Protein AF-A0AAN8HKF0-F1 (afdb_monomer_lite)

Organism: NCBI:txid159716

pLDDT: mean 76.01, std 15.27, range [34.94, 93.19]

Structure (mmCIF, N/CA/C/O backbone):
data_AF-A0AAN8HKF0-F1
#
_entry.id   AF-A0AAN8HKF0-F1
#
loop_
_atom_site.group_PDB
_atom_site.id
_atom_site.type_symbol
_atom_site.label_atom_id
_atom_site.label_alt_id
_atom_site.label_comp_id
_atom_site.label_asym_id
_atom_site.label_entity_id
_atom_site.label_seq_id
_atom_site.pdbx_PDB_ins_code
_atom_site.Cartn_x
_atom_site.Cartn_y
_atom_site.Cartn_z
_atom_site.occupancy
_atom_site.B_iso_or_equiv
_atom_site.auth_seq_id
_atom_site.auth_comp_id
_atom_site.auth_asym_id
_atom_site.auth_atom_id
_atom_site.pdbx_PDB_model_num
ATOM 1 N N . MET A 1 1 ? -38.353 -3.516 49.083 1.00 34.94 1 MET A N 1
ATOM 2 C CA . MET A 1 1 ? -36.973 -3.077 48.781 1.00 34.94 1 MET A CA 1
ATOM 3 C C . MET A 1 1 ? -37.044 -1.985 47.712 1.00 34.94 1 MET A C 1
ATOM 5 O O . MET A 1 1 ? -37.371 -2.296 46.579 1.00 34.94 1 MET A O 1
ATOM 9 N N . LYS A 1 2 ? -36.888 -0.699 48.069 1.00 36.81 2 LYS A N 1
ATOM 10 C CA . LYS A 1 2 ? -36.874 0.420 47.102 1.00 36.81 2 LYS A CA 1
ATOM 11 C C . LYS A 1 2 ? -35.421 0.838 46.891 1.00 36.81 2 LYS A C 1
ATOM 13 O O . LYS A 1 2 ? -34.826 1.418 47.794 1.00 36.81 2 LYS A O 1
ATOM 18 N N . ILE A 1 3 ? -34.854 0.535 45.728 1.00 42.47 3 ILE A N 1
ATOM 19 C CA . ILE A 1 3 ? -33.538 1.049 45.339 1.00 42.47 3 ILE A CA 1
ATOM 20 C C . ILE A 1 3 ? -33.736 2.536 45.027 1.00 42.47 3 ILE A C 1
ATOM 22 O O . ILE A 1 3 ? -34.292 2.893 43.990 1.00 42.47 3 ILE A O 1
ATOM 26 N N . ARG A 1 4 ? -33.348 3.421 45.954 1.00 45.00 4 ARG A N 1
ATOM 27 C CA . ARG A 1 4 ? -33.197 4.846 45.640 1.00 45.00 4 ARG A CA 1
ATOM 28 C C . ARG A 1 4 ? -31.964 4.961 44.752 1.00 45.00 4 ARG A C 1
ATOM 30 O O . ARG A 1 4 ? -30.845 4.916 45.250 1.00 45.00 4 ARG A O 1
ATOM 37 N N . SER A 1 5 ? -32.184 5.092 43.448 1.00 48.81 5 SER A N 1
ATOM 38 C CA . SER A 1 5 ? -31.162 5.502 42.486 1.00 48.81 5 SER A CA 1
ATOM 39 C C . SER A 1 5 ? -30.757 6.949 42.789 1.00 48.81 5 SER A C 1
ATOM 41 O O . SER A 1 5 ? -31.242 7.894 42.174 1.00 48.81 5 SER A O 1
ATOM 43 N N . GLY A 1 6 ? -29.943 7.138 43.826 1.00 50.59 6 GLY A N 1
ATOM 44 C CA . GLY A 1 6 ? -29.291 8.407 44.104 1.00 50.59 6 GLY A CA 1
ATOM 45 C C . GLY A 1 6 ? -28.104 8.542 43.165 1.00 50.59 6 GLY A C 1
ATOM 46 O O . GLY A 1 6 ? -27.311 7.613 43.057 1.00 50.59 6 GLY A O 1
ATOM 47 N N . ILE A 1 7 ? -27.980 9.680 42.487 1.00 53.34 7 ILE A N 1
ATOM 48 C CA . ILE A 1 7 ? -26.773 10.026 41.733 1.00 53.34 7 ILE A CA 1
ATOM 49 C C . ILE A 1 7 ? -25.606 10.022 42.731 1.00 53.34 7 ILE A C 1
ATOM 51 O O . ILE A 1 7 ? -25.455 10.940 43.538 1.00 53.34 7 ILE A O 1
ATOM 55 N N . ILE A 1 8 ? -24.823 8.944 42.736 1.00 52.62 8 ILE A N 1
ATOM 56 C CA . ILE A 1 8 ? -23.589 8.840 43.510 1.00 52.62 8 ILE A CA 1
ATOM 57 C C . ILE A 1 8 ? -22.517 9.516 42.664 1.00 52.62 8 ILE A C 1
ATOM 59 O O . ILE A 1 8 ? -22.155 9.031 41.597 1.00 52.62 8 ILE A O 1
ATOM 63 N N . GLY A 1 9 ? -22.046 10.674 43.114 1.00 65.06 9 GLY A N 1
ATOM 64 C CA . GLY A 1 9 ? -21.042 11.441 42.391 1.00 65.06 9 GLY A CA 1
ATOM 65 C C . GLY A 1 9 ? -20.827 12.819 42.996 1.00 65.06 9 GLY A C 1
ATOM 66 O O . GLY A 1 9 ? -21.131 13.049 44.170 1.00 65.06 9 GLY A O 1
ATOM 67 N N . ILE A 1 10 ? -20.322 13.738 42.168 1.00 63.47 10 ILE A N 1
ATOM 68 C CA . ILE A 1 10 ? -19.965 15.119 42.528 1.00 63.47 10 ILE A CA 1
ATOM 69 C C . ILE A 1 10 ? -21.066 15.770 43.379 1.00 63.47 10 ILE A C 1
ATOM 71 O O . ILE A 1 10 ? -20.749 16.384 44.384 1.00 63.47 10 ILE A O 1
ATOM 75 N N . SER A 1 11 ? -22.352 15.552 43.077 1.00 67.69 11 SER A N 1
ATOM 76 C CA . SER A 1 11 ? -23.492 16.137 43.799 1.00 67.69 11 SER A CA 1
ATOM 77 C C . SER A 1 11 ? -23.602 15.766 45.283 1.00 67.69 11 SER A C 1
ATOM 79 O O . SER A 1 11 ? -24.097 16.592 46.044 1.00 67.69 11 SER A O 1
ATOM 81 N N . ASN A 1 12 ? -23.142 14.587 45.716 1.00 75.25 12 ASN A N 1
ATOM 82 C CA . ASN A 1 12 ? -23.299 14.108 47.101 1.00 75.25 12 ASN A CA 1
ATOM 83 C C . ASN A 1 12 ? -22.036 14.280 47.961 1.00 75.25 12 ASN A C 1
ATOM 85 O O . ASN A 1 12 ? -22.072 14.013 49.159 1.00 75.25 12 ASN A O 1
ATOM 89 N N . ASN A 1 13 ? -20.930 14.755 47.382 1.00 79.25 13 ASN A N 1
ATOM 90 C CA . ASN A 1 13 ? -19.683 15.009 48.098 1.00 79.25 13 ASN A CA 1
ATOM 91 C C . ASN A 1 13 ? -19.338 16.502 48.014 1.00 79.25 13 ASN A C 1
ATOM 93 O O . ASN A 1 13 ? -18.948 17.005 46.963 1.00 79.25 13 ASN A O 1
ATOM 97 N N . ALA A 1 14 ? -19.471 17.215 49.137 1.00 79.44 14 ALA A N 1
ATOM 98 C CA . ALA A 1 14 ? -19.245 18.660 49.198 1.00 79.44 14 ALA A CA 1
ATOM 99 C C . ALA A 1 14 ? -17.835 19.068 48.735 1.00 79.44 14 ALA A C 1
ATOM 101 O O . ALA A 1 14 ? -17.688 20.066 48.032 1.00 79.44 14 ALA A O 1
ATOM 102 N N . ASN A 1 15 ? -16.821 18.261 49.055 1.00 81.19 15 ASN A N 1
ATOM 103 C CA . ASN A 1 15 ? -15.446 18.506 48.632 1.00 81.19 15 ASN A CA 1
ATOM 104 C C . ASN A 1 15 ? -15.272 18.277 47.120 1.00 81.19 15 ASN A C 1
ATOM 106 O O . ASN A 1 15 ? -14.626 19.076 46.446 1.00 81.19 15 ASN A O 1
ATOM 110 N N . ALA A 1 16 ? -15.914 17.244 46.564 1.00 77.50 16 ALA A N 1
ATOM 111 C CA . ALA A 1 16 ? -15.927 17.003 45.122 1.00 77.50 16 ALA A CA 1
ATOM 112 C C . ALA A 1 16 ? -16.652 18.122 44.355 1.00 77.50 16 ALA A C 1
ATOM 114 O O . ALA A 1 16 ? -16.152 18.550 43.317 1.00 77.50 16 ALA A O 1
ATOM 115 N N . ARG A 1 17 ? -17.773 18.655 44.877 1.00 83.69 17 ARG A N 1
ATOM 116 C CA . ARG A 1 17 ? -18.442 19.838 44.292 1.00 83.69 17 ARG A CA 1
ATOM 117 C C . ARG A 1 17 ? -17.521 21.044 44.271 1.00 83.69 17 ARG A C 1
ATOM 119 O O . ARG A 1 17 ? -17.428 21.708 43.248 1.00 83.69 17 ARG A O 1
ATOM 126 N N . GLN A 1 18 ? -16.843 21.321 45.382 1.00 82.06 18 GLN A N 1
ATOM 127 C CA . GLN A 1 18 ? -15.947 22.467 45.472 1.00 82.06 18 GLN A CA 1
ATOM 128 C C . GLN A 1 18 ? -14.795 22.354 44.467 1.00 82.06 18 GLN A C 1
ATOM 130 O O . GLN A 1 18 ? -14.562 23.293 43.712 1.00 82.06 18 GLN A O 1
ATOM 135 N N . ARG A 1 19 ? -14.133 21.191 44.384 1.00 83.56 19 ARG A N 1
ATOM 136 C CA . ARG A 1 19 ? -13.081 20.949 43.380 1.00 83.56 19 ARG A CA 1
ATOM 137 C C . ARG A 1 19 ? -13.612 21.072 41.956 1.00 83.56 19 ARG A C 1
ATOM 139 O O . ARG A 1 19 ? -12.941 21.659 41.118 1.00 83.56 19 ARG A O 1
ATOM 146 N N . PHE A 1 20 ? -14.814 20.560 41.695 1.00 82.06 20 PHE A N 1
ATOM 147 C CA . PHE A 1 20 ? -15.457 20.707 40.395 1.00 82.06 20 PHE A CA 1
ATOM 148 C C . PHE A 1 20 ? -15.639 22.188 40.049 1.00 82.06 20 PHE A C 1
ATOM 150 O O . PHE A 1 20 ? -15.082 22.624 39.052 1.00 82.06 20 PHE A O 1
ATOM 157 N N . PHE A 1 21 ? -16.279 22.984 40.914 1.00 84.75 21 PHE A N 1
ATOM 158 C CA . PHE A 1 21 ? -16.472 24.423 40.684 1.00 84.75 21 PHE A CA 1
ATOM 159 C C . PHE A 1 21 ? -15.166 25.208 40.515 1.00 84.75 21 PHE A C 1
ATOM 161 O O . PHE A 1 21 ? -15.147 26.175 39.760 1.00 84.75 21 PHE A O 1
ATOM 168 N N . MET A 1 22 ? -14.079 24.796 41.173 1.00 86.62 22 MET A N 1
ATOM 169 C CA . MET A 1 22 ? -12.762 25.418 40.988 1.00 86.62 22 MET A CA 1
ATOM 170 C C . MET A 1 22 ? -12.155 25.127 39.610 1.00 86.62 22 MET A C 1
ATOM 172 O O . MET A 1 22 ? -11.437 25.966 39.076 1.00 86.62 22 MET A O 1
ATOM 176 N N . VAL A 1 23 ? -12.439 23.960 39.025 1.00 87.19 23 VAL A N 1
ATOM 177 C CA . VAL A 1 23 ? -11.881 23.534 37.730 1.00 87.19 23 VAL A CA 1
ATOM 178 C C . VAL A 1 23 ? -12.808 23.887 36.560 1.00 87.19 23 VAL A C 1
ATOM 180 O O . VAL A 1 23 ? -12.338 24.038 35.435 1.00 87.19 23 VAL A O 1
ATOM 183 N N . THR A 1 24 ? -14.112 24.075 36.795 1.00 88.19 24 THR A N 1
ATOM 184 C CA . THR A 1 24 ? -15.108 24.360 35.746 1.00 88.19 24 THR A CA 1
ATOM 185 C C . THR A 1 24 ? -14.746 25.541 34.830 1.00 88.19 24 THR A C 1
ATOM 187 O O . THR A 1 24 ? -14.918 25.391 33.619 1.00 88.19 24 THR A O 1
ATOM 190 N N . PRO A 1 25 ? -14.234 26.692 35.319 1.00 88.06 25 PRO A N 1
ATOM 191 C CA . PRO A 1 25 ? -13.847 27.802 34.446 1.00 88.06 25 PRO A CA 1
ATOM 192 C C . PRO A 1 25 ? -12.713 27.434 33.483 1.00 88.06 25 PRO A C 1
ATOM 194 O O . PRO A 1 25 ? -12.802 27.732 32.293 1.00 88.06 25 PRO A O 1
ATOM 197 N N . GLU A 1 26 ? -11.693 26.719 33.966 1.00 87.81 26 GLU A N 1
ATOM 198 C CA . GLU A 1 26 ? -10.585 26.239 33.132 1.00 87.81 26 GLU A CA 1
ATOM 199 C C . GLU A 1 26 ? -11.043 25.159 32.155 1.00 87.81 26 GLU A C 1
ATOM 201 O O . GLU A 1 26 ? -10.666 25.182 30.989 1.00 87.81 26 GLU A O 1
ATOM 206 N N . LEU A 1 27 ? -11.923 24.253 32.586 1.00 86.69 27 LEU A N 1
ATOM 207 C CA . LEU A 1 27 ? -12.498 23.236 31.707 1.00 86.69 27 LEU A CA 1
ATOM 208 C C . LEU A 1 27 ? -13.340 23.871 30.587 1.00 86.69 27 LEU A C 1
ATOM 210 O O . LEU A 1 27 ? -13.288 23.422 29.442 1.00 86.69 27 LEU A O 1
ATOM 214 N N . SER A 1 28 ? -14.078 24.939 30.900 1.00 87.44 28 SER A N 1
ATOM 215 C CA . SER A 1 28 ? -14.829 25.741 29.928 1.00 87.44 28 SER A CA 1
ATOM 216 C C . SER A 1 28 ? -13.894 26.479 28.966 1.00 87.44 28 SER A C 1
ATOM 218 O O . SER A 1 28 ? -14.110 26.439 27.754 1.00 87.44 28 SER A O 1
ATOM 220 N N . ARG A 1 29 ? -12.807 27.078 29.474 1.00 90.31 29 ARG A N 1
ATOM 221 C CA . ARG A 1 29 ? -11.771 27.721 28.652 1.00 90.31 29 ARG A CA 1
ATOM 222 C C . ARG A 1 29 ? -11.108 26.724 27.706 1.00 90.31 29 ARG A C 1
ATOM 224 O O . ARG A 1 29 ? -11.070 26.984 26.510 1.00 90.31 29 ARG A O 1
ATOM 231 N N . LEU A 1 30 ? -10.668 25.571 28.207 1.00 87.62 30 LEU A N 1
ATOM 232 C CA . LEU A 1 30 ? -10.078 24.497 27.403 1.00 87.62 30 LEU A CA 1
ATOM 233 C C . LEU A 1 30 ? -11.066 23.956 26.369 1.00 87.62 30 LEU A C 1
ATOM 235 O O . LEU A 1 30 ? -10.690 23.747 25.222 1.00 87.62 30 LEU A O 1
ATOM 239 N N . SER A 1 31 ? -12.337 23.784 26.739 1.00 81.50 31 SER A N 1
ATOM 240 C CA . SER A 1 31 ? -13.381 23.369 25.796 1.00 81.50 31 SER A CA 1
ATOM 241 C C . SER A 1 31 ? -13.611 24.421 24.714 1.00 81.50 31 SER A C 1
ATOM 243 O O . SER A 1 31 ? -13.805 24.066 23.556 1.00 81.50 31 SER A O 1
ATOM 245 N N . LYS A 1 32 ? -13.549 25.713 25.058 1.00 82.38 32 LYS A N 1
ATOM 246 C CA . LYS A 1 32 ? -13.653 26.823 24.104 1.00 82.38 32 LYS A CA 1
ATOM 247 C C . LYS A 1 32 ? -12.416 26.938 23.217 1.00 82.38 32 LYS A C 1
ATOM 249 O O . LYS A 1 32 ? -12.567 27.212 22.040 1.00 82.38 32 LYS A O 1
ATOM 254 N N . GLU A 1 33 ? -11.216 26.714 23.739 1.00 80.94 33 GLU A N 1
ATOM 255 C CA . GLU A 1 33 ? -9.977 26.699 22.951 1.00 80.94 33 GLU A CA 1
ATOM 256 C C . GLU A 1 33 ? -9.916 25.492 22.018 1.00 80.94 33 GLU A C 1
ATOM 258 O O . GLU A 1 33 ? -9.550 25.634 20.855 1.00 80.94 33 GLU A O 1
ATOM 263 N N . PHE A 1 34 ? -10.324 24.318 22.500 1.00 79.12 34 PHE A N 1
ATOM 264 C CA . PHE A 1 34 ? -10.485 23.126 21.678 1.00 79.12 34 PHE A CA 1
ATOM 265 C C . PHE A 1 34 ? -11.529 23.376 20.592 1.00 79.12 34 PHE A C 1
ATOM 267 O O . PHE A 1 34 ? -11.252 23.161 19.419 1.00 79.12 34 PHE A O 1
ATOM 274 N N . LYS A 1 35 ? -12.695 23.920 20.955 1.00 73.88 35 LYS A N 1
ATOM 275 C CA . LYS A 1 35 ? -13.706 24.333 19.986 1.00 73.88 35 LYS A CA 1
ATOM 276 C C . LYS A 1 35 ? -13.112 25.345 19.004 1.00 73.88 35 LYS A C 1
ATOM 278 O O . LYS A 1 35 ? -13.072 25.057 17.839 1.00 73.88 35 LYS A O 1
ATOM 283 N N . ASN A 1 36 ? -12.489 26.439 19.406 1.00 71.06 36 ASN A N 1
ATOM 284 C CA . ASN A 1 36 ? -11.913 27.397 18.452 1.00 71.06 36 ASN A CA 1
ATOM 285 C C . ASN A 1 36 ? -10.822 26.808 17.534 1.00 71.06 36 ASN A C 1
ATOM 287 O O . ASN A 1 36 ? -10.660 27.279 16.416 1.00 71.06 36 ASN A O 1
ATOM 291 N N . LYS A 1 37 ? -10.065 25.801 17.988 1.00 69.06 37 LYS A N 1
ATOM 292 C CA . LYS A 1 37 ? -9.063 25.110 17.156 1.00 69.06 37 LYS A CA 1
ATOM 293 C C . LYS A 1 37 ? -9.660 24.062 16.214 1.00 69.06 37 LYS A C 1
ATOM 295 O O . LYS A 1 37 ? -9.030 23.736 15.216 1.00 69.06 37 LYS A O 1
ATOM 300 N N . PHE A 1 38 ? -10.818 23.494 16.547 1.00 64.62 38 PHE A N 1
ATOM 301 C CA . PHE A 1 38 ? -11.396 22.344 15.839 1.00 64.62 38 PHE A CA 1
ATOM 302 C C . PHE A 1 38 ? -12.822 22.575 15.313 1.00 64.62 38 PHE A C 1
ATOM 304 O O . PHE A 1 38 ? -13.343 21.735 14.580 1.00 64.62 38 PHE A O 1
ATOM 311 N N . ASP A 1 39 ? -13.456 23.682 15.684 1.00 54.06 39 ASP A N 1
ATOM 312 C CA . ASP A 1 39 ? -14.762 24.142 15.236 1.00 54.06 39 ASP A CA 1
ATOM 313 C C . ASP A 1 39 ? -14.538 24.905 13.948 1.00 54.06 39 ASP A C 1
ATOM 315 O O . ASP A 1 39 ? -13.875 25.938 13.868 1.00 54.06 39 ASP A O 1
ATOM 319 N N . MET A 1 40 ? -15.035 24.251 12.920 1.00 59.50 40 MET A N 1
ATOM 320 C CA . MET A 1 40 ? -14.863 24.552 11.526 1.00 59.50 40 MET A CA 1
ATOM 321 C C . MET A 1 40 ? -15.778 25.723 11.169 1.00 59.50 40 MET A C 1
ATOM 323 O O . MET A 1 40 ? -16.797 25.524 10.513 1.00 59.50 40 MET A O 1
ATOM 327 N N . GLU A 1 41 ? -15.441 26.941 11.588 1.00 49.78 41 GLU A N 1
ATOM 328 C CA . GLU A 1 41 ? -15.887 28.093 10.807 1.00 49.78 41 GLU A CA 1
ATOM 329 C C . GLU A 1 41 ? -15.143 28.008 9.479 1.00 49.78 41 GLU A C 1
ATOM 331 O O . GLU A 1 41 ? -13.913 27.965 9.416 1.00 49.78 41 GLU A O 1
ATOM 336 N N . ALA A 1 42 ? -15.924 27.871 8.414 1.00 53.38 42 ALA A N 1
ATOM 337 C CA . ALA A 1 42 ? -15.484 27.750 7.038 1.00 53.38 42 ALA A CA 1
ATOM 338 C C . ALA A 1 42 ? -14.910 29.081 6.523 1.00 53.38 42 ALA A C 1
ATOM 340 O O . ALA A 1 42 ? -15.271 29.532 5.437 1.00 53.38 42 ALA A O 1
ATOM 341 N N . ASP A 1 43 ? -14.022 29.709 7.291 1.00 47.72 43 ASP A N 1
ATOM 342 C CA . ASP A 1 43 ? -13.365 30.946 6.914 1.00 47.72 43 ASP A CA 1
ATOM 343 C C . ASP A 1 43 ? -11.890 30.689 6.618 1.00 47.72 43 ASP A C 1
ATOM 345 O O . ASP A 1 43 ? -11.006 30.737 7.469 1.00 47.72 43 ASP A O 1
ATOM 349 N N . ARG A 1 44 ? -11.690 30.308 5.355 1.00 58.25 44 ARG A N 1
ATOM 350 C CA . ARG A 1 44 ? -10.541 30.622 4.500 1.00 58.25 44 ARG A CA 1
ATOM 351 C C . ARG A 1 44 ? -9.304 31.132 5.242 1.00 58.25 44 ARG A C 1
ATOM 353 O O . ARG A 1 44 ? -8.958 32.309 5.169 1.00 58.25 44 ARG A O 1
ATOM 360 N N . THR A 1 45 ? -8.537 30.213 5.800 1.00 48.19 45 THR A N 1
ATOM 361 C CA . THR A 1 45 ? -7.103 30.421 5.953 1.00 48.19 45 THR A CA 1
ATOM 362 C C . THR A 1 45 ? -6.373 29.379 5.132 1.00 48.19 45 THR A C 1
ATOM 364 O O . THR A 1 45 ? -6.795 28.235 4.982 1.00 48.19 45 THR A O 1
ATOM 367 N N . THR A 1 46 ? -5.317 29.861 4.497 1.00 55.88 46 THR A N 1
ATOM 368 C CA . THR A 1 46 ? -4.351 29.191 3.632 1.00 55.88 46 THR A CA 1
ATOM 369 C C . THR A 1 46 ? -3.629 28.054 4.354 1.00 55.88 46 THR A C 1
ATOM 371 O O . THR A 1 46 ? -2.418 28.099 4.549 1.00 55.88 46 THR A O 1
ATOM 374 N N . GLU A 1 47 ? -4.358 27.034 4.779 1.00 57.09 47 GLU A N 1
ATOM 375 C CA . GLU A 1 47 ? -3.782 25.764 5.185 1.00 57.09 47 GLU A CA 1
ATOM 376 C C . GLU A 1 47 ? -3.823 24.838 3.978 1.00 57.09 47 GLU A C 1
ATOM 378 O O . GLU A 1 47 ? -4.850 24.700 3.307 1.00 57.09 47 GLU A O 1
ATOM 383 N N . HIS A 1 48 ? -2.662 24.268 3.652 1.00 56.41 48 HIS A N 1
ATOM 384 C CA . HIS A 1 48 ? -2.494 23.322 2.559 1.00 56.41 48 HIS A CA 1
ATOM 385 C C . HIS A 1 48 ? -3.662 22.333 2.565 1.00 56.41 48 HIS A C 1
ATOM 387 O O . HIS A 1 48 ? -3.888 21.657 3.565 1.00 56.41 48 HIS A O 1
ATOM 393 N N . HIS A 1 49 ? -4.414 22.262 1.461 1.00 58.94 49 HIS A N 1
ATOM 394 C CA . HIS A 1 49 ? -5.623 21.439 1.338 1.00 58.94 49 HIS A CA 1
ATOM 395 C C . HIS A 1 49 ? -5.393 19.991 1.826 1.00 58.94 49 HIS A C 1
ATOM 397 O O . HIS A 1 49 ? -6.298 19.360 2.377 1.00 58.94 49 HIS A O 1
ATOM 403 N N . GLU A 1 50 ? -4.172 19.483 1.674 1.00 56.69 50 GLU A N 1
ATOM 404 C CA . GLU A 1 50 ? -3.753 18.143 2.087 1.00 56.69 50 GLU A CA 1
ATOM 405 C C . GLU A 1 50 ? -3.610 17.957 3.607 1.00 56.69 50 GLU A C 1
ATOM 407 O O . GLU A 1 50 ? -3.760 16.841 4.099 1.00 56.69 50 GLU A O 1
ATOM 412 N N . LEU A 1 51 ? -3.380 19.034 4.363 1.00 59.50 51 LEU A N 1
ATOM 413 C CA . LEU A 1 51 ? -3.255 19.027 5.826 1.00 59.50 51 LEU A CA 1
ATOM 414 C C . LEU A 1 51 ? -4.561 19.392 6.541 1.00 59.50 51 LEU A C 1
ATOM 416 O O . LEU A 1 51 ? -4.624 19.353 7.770 1.00 59.50 51 LEU A O 1
ATOM 420 N N . ALA A 1 52 ? -5.621 19.704 5.792 1.00 66.88 52 ALA A N 1
ATOM 421 C CA . ALA A 1 52 ? -6.921 19.988 6.376 1.00 66.88 52 ALA A CA 1
ATOM 422 C C . ALA A 1 52 ? -7.425 18.774 7.192 1.00 66.88 52 ALA A C 1
ATOM 424 O O . ALA A 1 52 ? -7.358 17.633 6.717 1.00 66.88 52 ALA A O 1
ATOM 425 N N . PRO A 1 53 ? -8.035 18.979 8.375 1.00 67.50 53 PRO A N 1
ATOM 426 C CA . PRO A 1 53 ? -8.579 17.893 9.199 1.00 67.50 53 PRO A CA 1
ATOM 427 C C . PRO A 1 53 ? -9.568 16.977 8.456 1.00 67.50 53 PRO A C 1
ATOM 429 O O . PRO A 1 53 ? -9.721 15.798 8.781 1.00 67.50 53 PRO A O 1
ATOM 432 N N . SER A 1 54 ? -10.246 17.509 7.437 1.00 70.69 54 SER A N 1
ATOM 433 C CA . SER A 1 54 ? -11.137 16.759 6.550 1.00 70.69 54 SER A CA 1
ATOM 434 C C . SER A 1 54 ? -10.386 15.801 5.615 1.00 70.69 54 SER A C 1
ATOM 436 O O . SER A 1 54 ? -10.855 14.681 5.406 1.00 70.69 54 SER A O 1
ATOM 438 N N . ALA A 1 55 ? -9.221 16.196 5.091 1.00 71.94 55 ALA A N 1
ATOM 439 C CA . ALA A 1 55 ? -8.351 15.342 4.285 1.00 71.94 55 ALA A CA 1
ATOM 440 C C . ALA A 1 55 ? -7.782 14.196 5.133 1.00 71.94 55 ALA A C 1
ATOM 442 O O . ALA A 1 55 ? -7.866 13.036 4.730 1.00 71.94 55 ALA A O 1
ATOM 443 N N . PHE A 1 56 ? -7.347 14.495 6.359 1.00 78.06 56 PHE A N 1
ATOM 444 C CA . PHE A 1 56 ? -6.869 13.491 7.311 1.00 78.06 56 PHE A CA 1
ATOM 445 C C . PHE A 1 56 ? -7.951 12.465 7.689 1.00 78.06 56 PHE A C 1
ATOM 447 O O . PHE A 1 56 ? -7.714 11.258 7.631 1.00 78.06 56 PHE A O 1
ATOM 454 N N . LYS A 1 57 ? -9.178 12.914 8.000 1.00 80.75 57 LYS A N 1
ATOM 455 C CA . LYS A 1 57 ? -10.315 12.010 8.273 1.00 80.75 57 LYS A CA 1
ATOM 456 C C . LYS A 1 57 ? -10.656 11.119 7.078 1.00 80.75 57 LYS A C 1
ATOM 458 O O . LYS A 1 57 ? -10.964 9.943 7.262 1.00 80.75 57 LYS A O 1
ATOM 463 N N . ARG A 1 58 ? -10.605 11.661 5.856 1.00 79.88 58 ARG A N 1
ATOM 464 C CA . ARG A 1 58 ? -10.815 10.875 4.630 1.00 79.88 58 ARG A CA 1
ATOM 465 C C . ARG A 1 58 ? -9.710 9.842 4.438 1.00 79.88 58 ARG A C 1
ATOM 467 O O . ARG A 1 58 ? -10.031 8.691 4.161 1.00 79.88 58 ARG A O 1
ATOM 474 N N . ALA A 1 59 ? -8.447 10.225 4.624 1.00 84.06 59 ALA A N 1
ATOM 475 C CA . ALA A 1 59 ? -7.310 9.313 4.533 1.00 84.06 59 ALA A CA 1
ATOM 476 C C . ALA A 1 59 ? -7.442 8.161 5.540 1.00 84.06 59 ALA A C 1
ATOM 478 O O . ALA A 1 59 ? -7.379 7.000 5.143 1.00 84.06 59 ALA A O 1
ATOM 479 N N . HIS A 1 60 ? -7.747 8.467 6.804 1.00 87.12 60 HIS A N 1
ATOM 480 C CA . HIS A 1 60 ? -8.010 7.455 7.829 1.00 87.12 60 HIS A CA 1
ATOM 481 C C . HIS A 1 60 ? -9.157 6.515 7.453 1.00 87.12 60 HIS A C 1
ATOM 483 O O . HIS A 1 60 ? -8.976 5.302 7.468 1.00 87.12 60 HIS A O 1
ATOM 489 N N . GLY A 1 61 ? -10.306 7.052 7.032 1.00 90.00 61 GLY A N 1
ATOM 490 C CA . GLY A 1 61 ? -11.438 6.222 6.617 1.00 90.00 61 GLY A CA 1
ATOM 491 C C . GLY A 1 61 ? -11.123 5.329 5.410 1.00 90.00 61 GLY A C 1
ATOM 492 O O . GLY A 1 61 ? -11.645 4.220 5.310 1.00 90.00 61 GLY A O 1
ATOM 493 N N . THR A 1 62 ? -10.263 5.780 4.495 1.00 90.69 62 THR A N 1
ATOM 494 C CA . THR A 1 62 ? -9.782 4.961 3.374 1.00 90.69 62 THR A CA 1
ATOM 495 C C . THR A 1 62 ? -8.836 3.862 3.850 1.00 90.69 62 THR A C 1
ATOM 497 O O . THR A 1 62 ? -9.006 2.712 3.447 1.00 90.69 62 THR A O 1
ATOM 500 N N . ILE A 1 63 ? -7.890 4.178 4.739 1.00 92.12 63 ILE A N 1
ATOM 501 C CA . ILE A 1 63 ? -6.979 3.194 5.342 1.00 92.12 63 ILE A CA 1
ATOM 502 C C . ILE A 1 63 ? -7.776 2.115 6.083 1.00 92.12 63 ILE A C 1
ATOM 504 O O . ILE A 1 63 ? -7.518 0.928 5.889 1.00 92.12 63 ILE A O 1
ATOM 508 N N . ASP A 1 64 ? -8.789 2.502 6.859 1.00 93.19 64 ASP A N 1
ATOM 509 C CA . ASP A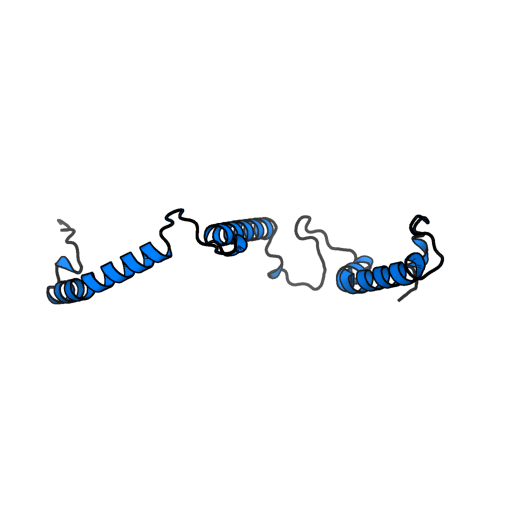 1 64 ? -9.644 1.561 7.586 1.00 93.19 64 ASP A CA 1
ATOM 510 C C . ASP A 1 64 ? -10.407 0.628 6.637 1.00 93.19 64 ASP A C 1
ATOM 512 O O . ASP A 1 64 ? -10.510 -0.572 6.897 1.00 93.19 64 ASP A O 1
ATOM 516 N N . LYS A 1 65 ? -10.891 1.142 5.499 1.00 92.44 65 LYS A N 1
ATOM 517 C CA . LYS A 1 65 ? -11.542 0.322 4.464 1.00 92.44 65 LYS A CA 1
ATOM 518 C C . LYS A 1 65 ? -10.574 -0.655 3.807 1.00 92.44 65 LYS A C 1
ATOM 520 O O . LYS A 1 65 ? -10.932 -1.816 3.632 1.00 92.44 65 LYS A O 1
ATOM 525 N N . ILE A 1 66 ? -9.365 -0.209 3.463 1.00 89.62 66 ILE A N 1
ATOM 526 C CA . ILE A 1 66 ? -8.326 -1.079 2.889 1.00 89.62 66 ILE A CA 1
ATOM 527 C C . ILE A 1 66 ? -7.974 -2.180 3.887 1.00 89.62 66 ILE A C 1
ATOM 529 O O . ILE A 1 66 ? -7.960 -3.356 3.532 1.00 89.62 66 ILE A O 1
ATOM 533 N N . LYS A 1 67 ? -7.767 -1.815 5.155 1.00 90.19 67 LYS A N 1
ATOM 534 C CA . LYS A 1 67 ? -7.497 -2.767 6.231 1.00 90.19 67 LYS A CA 1
ATOM 535 C C . LYS A 1 67 ? -8.626 -3.787 6.368 1.00 90.19 67 LYS A C 1
ATOM 537 O O . LYS A 1 67 ? -8.352 -4.980 6.432 1.00 90.19 67 LYS A O 1
ATOM 542 N N . ALA A 1 68 ? -9.881 -3.338 6.389 1.00 90.31 68 ALA A N 1
ATOM 543 C CA . ALA A 1 68 ? -11.038 -4.225 6.472 1.00 90.31 68 ALA A CA 1
ATOM 544 C C . ALA A 1 68 ? -11.133 -5.169 5.263 1.00 90.31 68 ALA A C 1
ATOM 546 O O . ALA A 1 68 ? -11.399 -6.354 5.444 1.00 90.31 68 ALA A O 1
ATOM 547 N N . ALA A 1 69 ? -10.866 -4.672 4.052 1.00 88.62 69 ALA A N 1
ATOM 548 C CA . ALA A 1 69 ? -10.863 -5.483 2.838 1.00 88.62 69 ALA A CA 1
ATOM 549 C C . ALA A 1 69 ? -9.761 -6.552 2.873 1.00 88.62 69 ALA A C 1
ATOM 551 O O . ALA A 1 69 ? -10.052 -7.723 2.649 1.00 88.62 69 ALA A O 1
ATOM 552 N N . ILE A 1 70 ? -8.526 -6.185 3.231 1.00 86.94 70 ILE A N 1
ATOM 553 C CA . ILE A 1 70 ? -7.420 -7.146 3.376 1.00 86.94 70 ILE A CA 1
ATOM 554 C C . ILE A 1 70 ? -7.791 -8.210 4.411 1.00 86.94 70 ILE A C 1
ATOM 556 O O . ILE A 1 70 ? -7.772 -9.395 4.100 1.00 86.94 70 ILE A O 1
ATOM 560 N N . LEU A 1 71 ? -8.226 -7.791 5.605 1.00 87.62 71 LEU A N 1
ATOM 561 C CA . LEU A 1 71 ? -8.598 -8.714 6.679 1.00 87.62 71 LEU A CA 1
ATOM 562 C C . LEU A 1 71 ? -9.788 -9.612 6.320 1.00 87.62 71 LEU A C 1
ATOM 564 O O . LEU A 1 71 ? -9.872 -10.717 6.849 1.00 87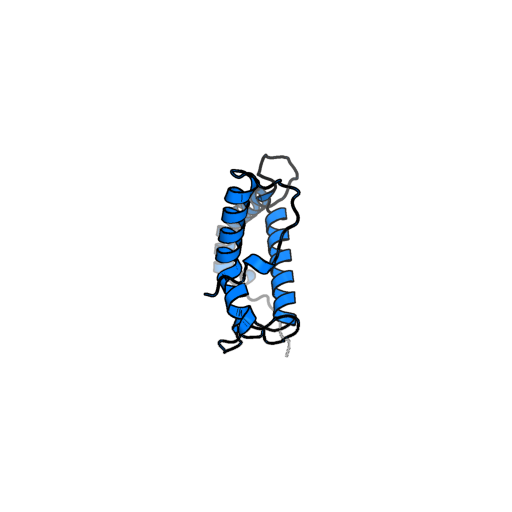.62 71 LEU A O 1
ATOM 568 N N . SER A 1 72 ? -10.682 -9.181 5.423 1.00 87.62 72 SER A N 1
ATOM 569 C CA . SER A 1 72 ? -11.789 -10.020 4.945 1.00 87.62 72 SER A CA 1
ATOM 570 C C . SER A 1 72 ? -11.319 -11.233 4.136 1.00 87.62 72 SER A C 1
ATOM 572 O O . SER A 1 72 ? -11.991 -12.262 4.145 1.00 87.62 72 SER A O 1
ATOM 574 N N . HIS A 1 73 ? -10.150 -11.136 3.495 1.00 83.69 73 HIS A N 1
ATOM 575 C CA . HIS A 1 73 ? -9.514 -12.239 2.771 1.00 83.69 73 HIS A CA 1
ATOM 576 C C . HIS A 1 73 ? -8.547 -13.056 3.645 1.00 83.69 73 HIS A C 1
ATOM 578 O O . HIS A 1 73 ? -8.096 -14.122 3.237 1.00 83.69 73 HIS A O 1
ATOM 584 N N . GLY A 1 74 ? -8.262 -12.587 4.862 1.00 82.94 74 GLY A N 1
ATOM 585 C CA . GLY A 1 74 ? -7.320 -13.192 5.801 1.00 82.94 74 GLY A CA 1
ATOM 586 C C . GLY A 1 74 ? -6.260 -12.193 6.257 1.00 82.94 74 GLY A C 1
ATOM 587 O O . GLY A 1 74 ? -6.028 -11.167 5.624 1.00 82.94 74 GLY A O 1
ATOM 588 N N . ASN A 1 75 ? -5.610 -12.464 7.390 1.00 83.44 75 ASN A N 1
ATOM 589 C CA . ASN A 1 75 ? -4.496 -11.636 7.841 1.00 83.44 75 ASN A CA 1
ATOM 590 C C . ASN A 1 75 ? -3.184 -12.167 7.231 1.00 83.44 75 ASN A C 1
ATOM 592 O O . ASN A 1 75 ? -2.697 -13.209 7.678 1.00 83.44 75 ASN A O 1
ATOM 596 N N . PRO A 1 76 ? -2.579 -11.463 6.253 1.00 78.56 76 PRO A N 1
ATOM 597 C CA . PRO A 1 76 ? -1.381 -11.953 5.575 1.00 78.56 76 PRO A CA 1
ATOM 598 C C . PRO A 1 76 ? -0.178 -12.077 6.522 1.00 78.56 76 PRO A C 1
ATOM 600 O O . PRO A 1 76 ? 0.714 -12.881 6.270 1.00 78.56 76 PRO A O 1
ATOM 603 N N . PHE A 1 77 ? -0.179 -11.346 7.644 1.00 80.81 77 PHE A N 1
ATOM 604 C CA . PHE A 1 77 ? 0.912 -11.336 8.623 1.00 80.81 77 PHE A CA 1
ATOM 605 C C . PHE A 1 77 ? 0.823 -12.447 9.679 1.00 80.81 77 PHE A C 1
ATOM 607 O O . PHE A 1 77 ? 1.751 -12.601 10.465 1.00 80.81 77 PHE A O 1
ATOM 614 N N . THR A 1 78 ? -0.282 -13.198 9.744 1.00 81.12 78 THR A N 1
ATOM 615 C CA . THR A 1 78 ? -0.404 -14.356 10.656 1.00 81.12 78 THR A CA 1
ATOM 616 C C . THR A 1 78 ? -0.059 -15.679 9.988 1.00 81.12 78 THR A C 1
ATOM 618 O O . THR A 1 78 ? 0.031 -16.699 10.661 1.00 81.12 78 THR A O 1
ATOM 621 N N . THR A 1 79 ? 0.079 -15.683 8.665 1.00 71.38 79 THR A N 1
ATOM 622 C CA . THR A 1 79 ? 0.461 -16.871 7.903 1.00 71.38 79 THR A CA 1
ATOM 623 C C . THR A 1 79 ? 1.938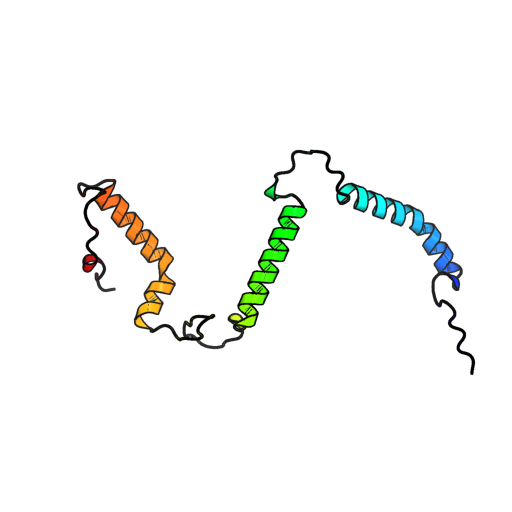 -17.156 8.117 1.00 71.38 79 THR A C 1
ATOM 625 O O . THR A 1 79 ? 2.785 -16.363 7.718 1.00 71.38 79 THR A O 1
ATOM 628 N N . GLU A 1 80 ? 2.242 -18.295 8.728 1.00 73.94 80 GLU A N 1
ATOM 629 C CA . GLU A 1 80 ? 3.607 -18.800 8.828 1.00 73.94 80 GLU A CA 1
ATOM 630 C C . GLU A 1 80 ? 3.972 -19.550 7.537 1.00 73.94 80 GLU A C 1
ATOM 632 O O . GLU A 1 80 ? 3.240 -20.439 7.095 1.00 73.94 80 GLU A O 1
ATOM 637 N N . GLY A 1 81 ? 5.095 -19.183 6.915 1.00 74.12 81 GLY A N 1
ATOM 638 C CA . GLY A 1 81 ? 5.641 -19.873 5.746 1.00 74.12 81 GLY A CA 1
ATOM 639 C C . GLY A 1 81 ? 6.434 -18.961 4.808 1.00 74.12 81 GLY A C 1
ATOM 640 O O . GLY A 1 81 ? 6.124 -17.784 4.667 1.00 74.12 81 GLY A O 1
ATOM 641 N N . ASP A 1 82 ? 7.424 -19.535 4.119 1.00 76.62 82 ASP A N 1
ATOM 642 C CA . ASP A 1 82 ? 8.306 -18.820 3.174 1.00 76.62 82 ASP A CA 1
ATOM 643 C C . ASP A 1 82 ? 7.735 -18.718 1.747 1.00 76.62 82 ASP A C 1
ATOM 645 O O . ASP A 1 82 ? 8.386 -18.208 0.836 1.00 76.62 82 ASP A O 1
ATOM 649 N N . LYS A 1 83 ? 6.520 -19.229 1.513 1.00 81.12 83 LYS A N 1
ATOM 650 C CA . LYS A 1 83 ? 5.925 -19.273 0.173 1.00 81.12 83 LYS A CA 1
ATOM 651 C C . LYS A 1 83 ? 5.099 -18.031 -0.115 1.00 81.12 83 LYS A C 1
ATOM 653 O O . LYS A 1 83 ? 4.146 -17.726 0.601 1.00 81.12 83 LYS A O 1
ATOM 658 N N . LEU A 1 84 ? 5.413 -17.373 -1.227 1.00 84.94 84 LEU A N 1
ATOM 659 C CA . LEU A 1 84 ? 4.643 -16.247 -1.733 1.00 84.94 84 LEU A CA 1
ATOM 660 C C . LEU A 1 84 ? 3.283 -16.734 -2.254 1.00 84.94 84 LEU A C 1
ATOM 662 O O . LEU A 1 84 ? 3.201 -17.700 -3.014 1.00 84.94 84 LEU A O 1
ATOM 666 N N . TYR A 1 85 ? 2.206 -16.067 -1.854 1.00 85.31 85 TYR A N 1
ATOM 667 C CA . TYR A 1 85 ? 0.855 -16.391 -2.299 1.00 85.31 85 TYR A CA 1
ATOM 668 C C . TYR A 1 85 ? 0.033 -15.120 -2.511 1.00 85.31 85 TYR A C 1
ATOM 670 O O . TYR A 1 85 ? 0.309 -14.060 -1.947 1.00 85.31 85 TYR A O 1
ATOM 678 N N . ASN A 1 86 ? -0.986 -15.218 -3.355 1.00 84.56 86 ASN A N 1
ATOM 679 C CA . ASN A 1 86 ? -1.896 -14.116 -3.617 1.00 84.56 86 ASN A CA 1
ATOM 680 C C . ASN A 1 86 ? -2.965 -14.049 -2.515 1.00 84.56 86 ASN A C 1
ATOM 682 O O . ASN A 1 86 ? -3.731 -14.988 -2.344 1.00 84.56 86 ASN A O 1
ATOM 686 N N . VAL A 1 87 ? -3.060 -12.925 -1.802 1.00 81.06 87 VAL A N 1
ATOM 687 C CA . VAL A 1 87 ? -3.970 -12.769 -0.647 1.00 81.06 87 VAL A CA 1
ATOM 688 C C . VAL A 1 87 ? -5.456 -12.868 -1.026 1.00 81.06 87 VAL A C 1
ATOM 690 O O . VAL A 1 87 ? -6.265 -13.275 -0.205 1.00 81.06 87 VAL A O 1
ATOM 693 N N . ILE A 1 88 ? -5.833 -12.542 -2.266 1.00 79.94 88 ILE A N 1
ATOM 694 C CA . ILE A 1 88 ? -7.236 -12.553 -2.717 1.00 79.94 88 ILE A CA 1
ATOM 695 C C . ILE A 1 88 ? -7.665 -13.956 -3.161 1.00 79.94 88 ILE A C 1
ATOM 697 O O . ILE A 1 88 ? -8.748 -14.420 -2.815 1.00 79.94 88 ILE A O 1
ATOM 701 N N . THR A 1 89 ? -6.828 -14.622 -3.957 1.00 84.19 89 THR A N 1
ATOM 702 C CA . THR A 1 89 ? -7.127 -15.946 -4.538 1.00 84.19 89 THR A CA 1
ATOM 703 C C . THR A 1 89 ? -6.626 -17.103 -3.681 1.00 84.19 89 THR A C 1
ATOM 705 O O . THR A 1 89 ? -6.998 -18.245 -3.928 1.00 84.19 89 THR A O 1
ATOM 708 N N . LEU A 1 90 ? -5.771 -16.812 -2.695 1.00 79.00 90 LEU A N 1
ATOM 709 C CA . LEU A 1 90 ? -5.063 -17.769 -1.841 1.00 79.00 90 LEU A CA 1
ATOM 710 C C . LEU A 1 90 ? -4.204 -18.782 -2.619 1.00 79.00 90 LEU A C 1
ATOM 712 O O . LEU A 1 90 ? -3.787 -19.801 -2.074 1.00 79.00 90 LEU A O 1
ATOM 716 N N . ALA A 1 91 ? -3.915 -18.501 -3.892 1.00 85.31 91 ALA A N 1
ATOM 717 C CA . ALA A 1 91 ? -3.072 -19.337 -4.731 1.00 85.31 91 ALA A CA 1
ATOM 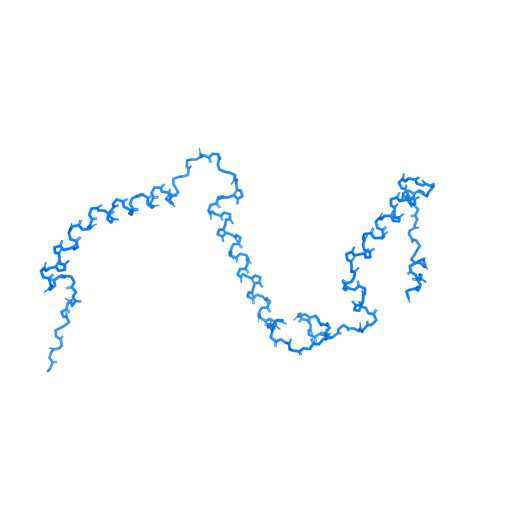718 C C . ALA A 1 91 ? -1.589 -19.060 -4.460 1.00 85.31 91 ALA A C 1
ATOM 720 O O . ALA A 1 91 ? -1.161 -17.902 -4.419 1.00 85.31 91 ALA A O 1
ATOM 721 N N . TYR A 1 92 ? -0.802 -20.127 -4.318 1.00 86.69 92 TYR A N 1
ATOM 722 C CA . TYR A 1 92 ? 0.652 -20.034 -4.234 1.00 86.69 92 TYR A CA 1
ATOM 723 C C . TYR A 1 92 ? 1.245 -19.620 -5.575 1.00 86.69 92 TYR A C 1
ATOM 725 O O . TYR A 1 92 ? 0.834 -20.109 -6.630 1.00 86.69 92 TYR A O 1
ATOM 733 N N . ILE A 1 93 ? 2.226 -18.727 -5.518 1.00 86.12 93 ILE A N 1
ATOM 734 C CA . ILE A 1 93 ? 2.977 -18.309 -6.694 1.00 86.12 93 ILE A CA 1
ATOM 735 C C . ILE A 1 93 ? 4.037 -19.379 -6.988 1.00 86.12 93 ILE A C 1
ATOM 737 O O . ILE A 1 93 ? 4.743 -19.783 -6.063 1.00 86.12 93 ILE A O 1
ATOM 741 N N . PRO A 1 94 ? 4.161 -19.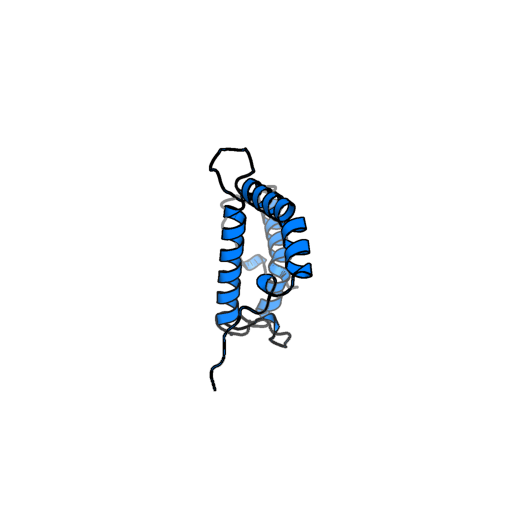854 -8.242 1.00 88.62 94 PRO A N 1
ATOM 742 C CA . PRO A 1 94 ? 5.218 -20.784 -8.618 1.00 88.62 94 PRO A CA 1
ATOM 743 C C . PRO A 1 94 ? 6.609 -20.193 -8.361 1.00 88.62 94 PRO A C 1
ATOM 745 O O . PRO A 1 94 ? 6.854 -19.025 -8.670 1.00 88.62 94 PRO A O 1
ATOM 748 N N . ASP A 1 95 ? 7.526 -21.016 -7.850 1.00 85.62 95 ASP A N 1
ATOM 749 C CA . ASP A 1 95 ? 8.863 -20.587 -7.407 1.00 85.62 95 ASP A CA 1
ATOM 750 C C . ASP A 1 95 ? 9.672 -19.885 -8.517 1.00 85.62 95 ASP A C 1
ATOM 752 O O . ASP A 1 95 ? 10.454 -18.975 -8.245 1.00 85.62 95 ASP A O 1
ATOM 756 N N . GLU A 1 96 ? 9.427 -20.239 -9.782 1.00 85.75 96 GLU A N 1
ATOM 757 C CA . GLU A 1 96 ? 10.064 -19.631 -10.960 1.00 85.75 96 GLU A CA 1
ATOM 758 C C . GLU A 1 96 ? 9.773 -18.127 -11.121 1.00 85.75 96 GLU A C 1
ATOM 760 O O . GLU A 1 96 ? 10.611 -17.385 -11.636 1.00 85.75 96 GLU A O 1
ATOM 765 N N . TYR A 1 97 ? 8.623 -17.654 -10.633 1.00 84.12 97 TYR A N 1
ATOM 766 C CA . TYR A 1 97 ? 8.235 -16.241 -10.701 1.00 84.12 97 TYR A CA 1
ATOM 767 C C . TYR A 1 97 ? 8.556 -15.473 -9.418 1.00 84.12 97 TYR A C 1
ATOM 769 O O . TYR A 1 97 ? 8.563 -14.242 -9.426 1.00 84.12 97 TYR A O 1
ATOM 777 N N . VAL A 1 98 ? 8.854 -16.168 -8.316 1.00 85.94 98 VAL A N 1
ATOM 778 C CA . VAL A 1 98 ? 9.099 -15.536 -7.012 1.00 85.94 98 VAL A CA 1
ATOM 779 C C . VAL A 1 98 ? 10.287 -14.580 -7.086 1.00 85.94 98 VAL A C 1
ATOM 781 O O . VAL A 1 98 ? 10.172 -13.431 -6.666 1.00 85.94 98 VAL A O 1
ATOM 784 N N . LEU A 1 99 ? 11.400 -15.007 -7.691 1.00 84.56 99 LEU A N 1
ATOM 785 C CA . LEU A 1 99 ? 12.588 -14.159 -7.843 1.00 84.56 99 LEU A CA 1
ATOM 786 C C . LEU A 1 99 ? 12.320 -12.909 -8.689 1.00 84.56 99 LEU A C 1
ATOM 788 O O . LEU A 1 99 ? 12.884 -11.857 -8.399 1.00 84.56 99 LEU A O 1
ATOM 792 N N . GLN A 1 100 ? 11.460 -13.007 -9.705 1.00 83.69 100 GLN A N 1
ATOM 793 C CA . GLN A 1 100 ? 11.099 -11.861 -10.544 1.00 83.69 100 GLN A CA 1
ATOM 794 C C . GLN A 1 100 ? 10.239 -10.856 -9.776 1.00 83.69 100 GLN A C 1
ATOM 796 O O . GLN A 1 100 ? 10.446 -9.654 -9.897 1.00 83.69 100 GLN A O 1
ATOM 801 N N . ILE A 1 101 ? 9.304 -11.342 -8.955 1.00 85.88 101 ILE A N 1
ATOM 802 C CA . ILE A 1 101 ? 8.432 -10.484 -8.144 1.00 85.88 101 ILE A CA 1
ATOM 803 C C . ILE A 1 101 ? 9.227 -9.809 -7.024 1.00 85.88 101 ILE A C 1
ATOM 805 O O . ILE A 1 101 ? 9.080 -8.609 -6.808 1.00 85.88 101 ILE A O 1
ATOM 809 N N . LEU A 1 102 ? 10.086 -10.556 -6.326 1.00 87.25 102 LEU A N 1
ATOM 810 C CA . LEU A 1 102 ? 10.891 -10.015 -5.227 1.00 87.25 102 LEU A CA 1
ATOM 811 C C . LEU A 1 102 ? 11.910 -8.977 -5.706 1.00 87.25 102 LEU A C 1
ATOM 813 O O . LEU A 1 102 ? 12.164 -8.004 -5.005 1.00 87.25 102 LEU A O 1
ATOM 817 N N . ASN A 1 103 ? 12.465 -9.164 -6.903 1.00 89.31 103 ASN A N 1
ATOM 818 C CA . ASN A 1 103 ? 13.431 -8.242 -7.497 1.00 89.31 103 ASN A CA 1
ATOM 819 C C . ASN A 1 103 ? 12.788 -7.309 -8.532 1.00 89.31 103 ASN A C 1
ATOM 821 O O . ASN A 1 103 ? 13.493 -6.810 -9.410 1.00 89.31 103 ASN A O 1
ATOM 825 N N . ALA A 1 104 ? 11.471 -7.084 -8.468 1.00 88.19 104 ALA A N 1
ATOM 826 C CA . ALA A 1 104 ? 10.753 -6.287 -9.462 1.00 88.19 104 ALA A CA 1
ATOM 827 C C . ALA A 1 104 ? 11.321 -4.866 -9.589 1.00 88.19 104 ALA A C 1
ATOM 829 O O . ALA A 1 104 ? 11.478 -4.376 -10.703 1.00 88.19 104 ALA A O 1
ATOM 830 N N . ASP A 1 105 ? 11.707 -4.245 -8.472 1.00 88.12 105 ASP A N 1
ATOM 831 C CA . ASP A 1 105 ? 12.284 -2.897 -8.470 1.00 88.12 105 ASP A CA 1
ATOM 832 C C . ASP A 1 105 ? 13.654 -2.867 -9.156 1.00 88.12 105 ASP A C 1
ATOM 834 O O . ASP A 1 105 ? 13.897 -2.046 -10.037 1.00 88.12 105 ASP A O 1
ATOM 838 N N . VAL A 1 106 ? 14.538 -3.806 -8.802 1.00 90.06 106 VAL A N 1
ATOM 839 C CA . VAL A 1 106 ? 15.877 -3.925 -9.405 1.00 90.06 106 VAL A CA 1
ATOM 840 C C . VAL A 1 106 ? 15.763 -4.233 -10.896 1.00 90.06 106 VAL A C 1
ATOM 842 O O . VAL A 1 106 ? 16.412 -3.594 -11.720 1.00 90.06 106 VAL A O 1
ATOM 845 N N . THR A 1 107 ? 14.889 -5.173 -11.252 1.00 87.56 107 THR A N 1
ATOM 846 C CA . THR A 1 107 ? 14.627 -5.555 -12.643 1.00 87.56 107 THR A CA 1
ATOM 847 C C . THR A 1 107 ? 14.052 -4.378 -13.427 1.00 87.56 107 THR A C 1
ATOM 849 O O . THR A 1 107 ? 14.489 -4.109 -14.541 1.00 87.56 107 THR A O 1
ATOM 852 N N . GLY A 1 108 ? 13.104 -3.642 -12.845 1.00 88.06 108 GLY A N 1
ATOM 853 C CA . GLY A 1 108 ? 12.505 -2.460 -13.458 1.00 88.06 108 GLY A CA 1
ATOM 854 C C . GLY A 1 108 ? 13.524 -1.346 -13.683 1.00 88.06 108 GLY A C 1
ATOM 855 O O . GLY A 1 108 ? 13.551 -0.762 -14.764 1.00 88.06 108 GLY A O 1
ATOM 856 N N . GLN A 1 109 ? 14.402 -1.105 -12.708 1.00 91.38 109 GLN A N 1
ATOM 857 C CA . GLN A 1 109 ? 15.482 -0.129 -12.832 1.00 91.38 109 GLN A CA 1
ATOM 858 C C . GLN A 1 109 ? 16.466 -0.518 -13.942 1.00 91.38 109 GLN A C 1
ATOM 860 O O . GLN A 1 109 ? 16.782 0.316 -14.787 1.00 91.38 109 GLN A O 1
ATOM 865 N N . MET A 1 110 ? 16.891 -1.784 -13.996 1.00 90.19 110 MET A N 1
ATOM 866 C CA . MET A 1 110 ? 17.766 -2.276 -15.067 1.00 90.19 110 MET A CA 1
ATOM 867 C C . MET A 1 110 ? 17.119 -2.121 -16.447 1.00 90.19 110 MET A C 1
ATOM 869 O O . MET A 1 110 ? 17.744 -1.605 -17.368 1.00 90.19 110 MET A O 1
ATOM 873 N N . LEU A 1 111 ? 15.849 -2.513 -16.589 1.00 88.06 111 LEU A N 1
ATOM 874 C CA . LEU A 1 111 ? 15.112 -2.371 -17.848 1.00 88.06 111 LEU A CA 1
ATOM 875 C C . LEU A 1 111 ? 14.956 -0.904 -18.264 1.00 88.06 111 LEU A C 1
ATOM 877 O O . LEU A 1 111 ? 14.990 -0.590 -19.454 1.00 88.06 111 LEU A O 1
ATOM 881 N N . TYR A 1 112 ? 14.783 -0.004 -17.296 1.00 89.00 112 TYR A N 1
ATOM 882 C CA . TYR A 1 112 ? 14.730 1.429 -17.550 1.00 89.00 112 TYR A CA 1
ATOM 883 C C . TYR A 1 112 ? 16.082 1.975 -18.023 1.00 89.00 112 TYR A C 1
ATOM 885 O O . TYR A 1 112 ? 16.134 2.711 -19.008 1.00 89.00 112 TYR A O 1
ATOM 893 N N . GLU A 1 113 ? 17.177 1.601 -17.363 1.00 92.25 113 GLU A N 1
ATOM 894 C CA . GLU A 1 113 ? 18.530 2.009 -17.754 1.00 92.25 113 GLU A CA 1
ATOM 895 C C . GLU A 1 113 ? 18.896 1.496 -19.150 1.00 92.25 113 GLU A C 1
ATOM 897 O O . GLU A 1 113 ? 19.367 2.279 -19.980 1.00 92.25 113 GLU A O 1
ATOM 902 N N . ASP A 1 114 ? 18.587 0.231 -19.446 1.00 89.50 114 ASP A N 1
ATOM 903 C CA . ASP A 1 114 ? 18.748 -0.359 -20.777 1.00 89.50 114 ASP A CA 1
ATOM 904 C C . AS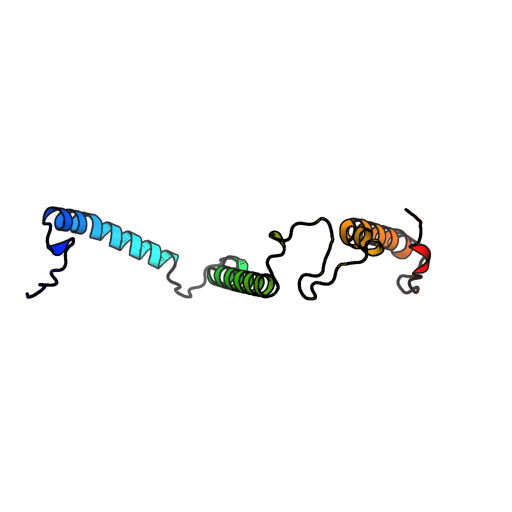P A 1 114 ? 17.936 0.423 -21.821 1.00 89.50 114 ASP A C 1
ATOM 906 O O . ASP A 1 114 ? 18.460 0.803 -22.869 1.00 89.50 114 ASP A O 1
ATOM 910 N N . TYR A 1 115 ? 16.674 0.748 -21.521 1.00 87.31 115 TYR A N 1
ATOM 911 C CA . TYR A 1 115 ? 15.822 1.540 -22.411 1.00 87.31 115 TYR A CA 1
ATOM 912 C C . TYR A 1 115 ? 16.411 2.928 -22.699 1.00 87.31 115 TYR A C 1
ATOM 914 O O . TYR A 1 115 ? 16.455 3.362 -23.856 1.00 87.31 115 TYR A O 1
ATOM 922 N N . VAL A 1 116 ? 16.870 3.635 -21.663 1.00 89.75 116 VAL A N 1
ATOM 923 C CA . VAL A 1 116 ? 17.482 4.963 -21.805 1.00 89.75 116 VAL A CA 1
ATOM 924 C C . VAL A 1 116 ? 18.769 4.864 -22.621 1.00 89.75 116 VAL A C 1
ATOM 926 O O . VAL A 1 116 ? 18.977 5.661 -23.539 1.00 89.75 116 VAL A O 1
ATOM 929 N N . SER A 1 117 ? 19.612 3.874 -22.339 1.00 89.69 117 SER A N 1
ATOM 930 C CA . SER A 1 117 ? 20.867 3.700 -23.062 1.00 89.69 117 SER A CA 1
ATOM 931 C C . SER A 1 117 ? 20.655 3.337 -24.532 1.00 89.69 117 SER A C 1
ATOM 933 O O . SER A 1 117 ? 21.368 3.864 -25.382 1.00 89.69 117 SER A O 1
ATOM 935 N N . GLU A 1 118 ? 19.712 2.447 -24.847 1.00 89.00 118 GLU A N 1
ATOM 936 C CA . GLU A 1 118 ? 19.502 1.964 -26.217 1.00 89.00 118 GLU A CA 1
ATOM 937 C C . GLU A 1 118 ? 18.730 2.959 -27.092 1.00 89.00 118 GLU A C 1
ATOM 939 O O . GLU A 1 118 ? 19.037 3.088 -28.279 1.00 89.00 118 GLU A O 1
ATOM 944 N N . ARG A 1 119 ? 17.717 3.638 -26.534 1.00 86.69 119 ARG A N 1
ATOM 945 C CA . ARG A 1 119 ? 16.755 4.423 -27.331 1.00 86.69 119 ARG A CA 1
ATOM 946 C C . ARG A 1 119 ? 16.831 5.930 -27.142 1.00 86.69 119 ARG A C 1
ATOM 948 O O . ARG A 1 119 ? 16.484 6.662 -28.062 1.00 86.69 119 ARG A O 1
ATOM 955 N N . ILE A 1 120 ? 17.208 6.405 -25.954 1.00 87.44 120 ILE A N 1
ATOM 956 C CA . ILE A 1 120 ? 17.327 7.852 -25.698 1.00 87.44 120 ILE A CA 1
ATOM 957 C C . ILE A 1 120 ? 18.716 8.330 -26.105 1.00 87.44 120 ILE A C 1
ATOM 959 O O . ILE A 1 120 ? 18.843 9.326 -26.810 1.00 87.44 120 ILE A O 1
ATOM 963 N N . ASN A 1 121 ? 19.742 7.594 -25.679 1.00 88.44 121 ASN A N 1
ATOM 964 C CA . ASN A 1 121 ? 21.141 7.924 -25.944 1.00 88.44 121 ASN A CA 1
ATOM 965 C C . ASN A 1 121 ? 21.760 7.094 -27.081 1.00 88.44 121 ASN A C 1
ATOM 967 O O . ASN A 1 121 ? 22.926 7.302 -27.407 1.00 88.44 121 ASN A O 1
ATOM 971 N N . GLY A 1 122 ? 21.011 6.147 -27.650 1.00 84.69 122 GLY A N 1
ATOM 972 C CA . GLY A 1 122 ? 21.473 5.241 -28.698 1.00 84.69 122 GLY A CA 1
ATOM 973 C C . GLY A 1 122 ? 20.755 5.436 -30.034 1.00 84.69 122 GLY A C 1
ATOM 974 O O . GLY A 1 122 ? 19.970 6.363 -30.217 1.00 84.69 122 GLY A O 1
ATOM 975 N N . ASP A 1 123 ? 21.023 4.525 -30.971 1.00 85.38 123 ASP A N 1
ATOM 976 C CA . ASP A 1 123 ? 20.545 4.609 -32.360 1.00 85.38 123 ASP A CA 1
ATOM 977 C C . ASP A 1 123 ? 19.209 3.883 -32.598 1.00 85.38 123 ASP A C 1
ATOM 979 O O . ASP A 1 123 ? 18.669 3.885 -33.711 1.00 85.38 123 ASP A O 1
ATOM 983 N N . VAL A 1 124 ? 18.658 3.221 -31.575 1.00 85.19 124 VAL A N 1
ATOM 984 C CA . VAL A 1 124 ? 17.389 2.502 -31.707 1.00 85.19 124 VAL A CA 1
ATOM 985 C C . VAL A 1 124 ? 16.244 3.506 -31.658 1.00 85.19 124 VAL A C 1
ATOM 987 O O . VAL A 1 124 ? 16.056 4.218 -30.677 1.00 85.19 124 VAL A O 1
ATOM 990 N N . SER A 1 125 ? 15.425 3.530 -32.711 1.00 82.94 125 SER A N 1
ATOM 991 C CA . SER A 1 125 ? 14.234 4.380 -32.740 1.00 82.94 125 SER A CA 1
ATOM 992 C C . SER A 1 125 ? 13.335 4.119 -31.529 1.00 82.94 125 SER A C 1
ATOM 994 O O . SER A 1 125 ? 13.036 2.969 -31.197 1.00 82.94 125 SER A O 1
ATOM 996 N N . LEU A 1 126 ? 12.811 5.191 -30.932 1.00 84.00 126 LEU A N 1
ATOM 997 C CA . LEU A 1 126 ? 11.827 5.122 -29.845 1.00 84.00 126 LEU A CA 1
ATOM 998 C C . LEU A 1 126 ? 10.612 4.253 -30.201 1.00 84.00 126 LEU A C 1
ATOM 1000 O O . LEU A 1 126 ? 10.033 3.619 -29.323 1.00 84.00 126 LEU A O 1
ATOM 1004 N N . TRP A 1 127 ? 10.273 4.175 -31.488 1.00 83.19 127 TRP A N 1
ATOM 1005 C CA . TRP A 1 127 ? 9.123 3.438 -32.013 1.00 83.19 127 TRP A CA 1
ATOM 1006 C C . TRP A 1 127 ? 9.460 2.023 -32.487 1.00 83.19 127 TRP A C 1
ATOM 1008 O O . TRP A 1 127 ? 8.585 1.322 -32.994 1.00 83.19 127 TRP A O 1
ATOM 1018 N N . ALA A 1 128 ? 10.715 1.584 -32.345 1.00 83.00 128 ALA A N 1
ATOM 1019 C CA . ALA A 1 128 ? 11.096 0.228 -32.707 1.00 83.00 128 ALA A CA 1
ATOM 1020 C C . ALA A 1 128 ? 10.360 -0.787 -31.808 1.00 83.00 128 ALA A C 1
ATOM 1022 O O . ALA A 1 128 ? 10.273 -0.580 -30.586 1.00 83.00 128 ALA A O 1
ATOM 1023 N N . PRO A 1 129 ? 9.837 -1.888 -32.376 1.00 77.88 129 PRO A N 1
ATOM 1024 C CA . PRO A 1 129 ? 9.135 -2.903 -31.603 1.00 77.88 129 PRO A CA 1
ATOM 1025 C C . PRO A 1 129 ? 10.059 -3.492 -30.533 1.00 77.88 129 PRO A C 1
ATOM 1027 O O . PRO A 1 129 ? 11.234 -3.762 -30.781 1.00 77.88 129 PRO A O 1
ATOM 1030 N N . PHE A 1 130 ? 9.531 -3.665 -29.323 1.00 68.00 130 PHE A N 1
ATOM 1031 C CA . PHE A 1 130 ? 10.253 -4.320 -28.238 1.00 68.00 130 PHE A CA 1
ATOM 1032 C C . PHE A 1 130 ? 10.388 -5.817 -28.545 1.00 68.00 130 PHE A C 1
ATOM 1034 O O . PHE A 1 130 ? 9.386 -6.484 -28.797 1.00 68.00 130 PHE A O 1
ATOM 1041 N N . GLN A 1 131 ? 11.617 -6.342 -28.548 1.00 62.31 131 GLN A N 1
ATOM 1042 C CA . GLN A 1 131 ? 11.881 -7.768 -28.751 1.00 62.31 131 GLN A CA 1
ATOM 1043 C C . GLN A 1 131 ? 12.061 -8.460 -27.389 1.00 62.31 131 GLN A C 1
ATOM 1045 O O . GLN A 1 131 ? 13.089 -8.252 -26.743 1.00 62.31 131 GLN A O 1
ATOM 1050 N N . PRO A 1 132 ? 11.103 -9.293 -26.944 1.00 53.81 132 PRO A N 1
ATOM 1051 C CA . PRO A 1 132 ? 11.125 -9.891 -25.607 1.00 53.81 132 PRO A CA 1
ATOM 1052 C C . PRO A 1 132 ? 12.228 -10.948 -25.398 1.00 53.81 132 PRO A C 1
ATOM 1054 O O . PRO A 1 132 ? 12.550 -11.274 -24.260 1.00 53.81 132 PRO A O 1
ATOM 1057 N N . GLU A 1 133 ? 12.862 -11.462 -26.458 1.00 48.75 133 GLU A N 1
ATOM 1058 C CA . GLU A 1 133 ? 13.824 -12.575 -26.354 1.00 48.75 133 GLU A CA 1
ATOM 1059 C C . GLU A 1 133 ? 15.185 -12.214 -25.729 1.00 48.75 133 GLU A C 1
ATOM 1061 O O . GLU A 1 133 ? 15.945 -13.105 -25.353 1.00 48.75 133 GLU A O 1
ATOM 1066 N N . ARG A 1 134 ? 15.515 -10.927 -25.551 1.00 48.75 134 ARG A N 1
ATOM 1067 C CA . ARG A 1 134 ? 16.808 -10.521 -24.956 1.00 48.75 134 ARG A CA 1
ATOM 1068 C C . ARG A 1 134 ? 16.852 -10.589 -23.422 1.00 48.75 134 ARG A C 1
ATOM 1070 O O . ARG A 1 134 ? 17.933 -10.454 -22.851 1.00 48.75 134 ARG A O 1
ATOM 1077 N N . GLY A 1 135 ? 15.713 -10.836 -22.765 1.00 44.06 135 GLY A N 1
ATOM 1078 C CA . GLY A 1 135 ? 15.588 -10.911 -21.302 1.00 44.06 135 GLY A CA 1
ATOM 1079 C C . GLY A 1 135 ? 16.041 -12.234 -20.671 1.00 44.06 135 GLY A C 1
ATOM 1080 O O . GLY A 1 135 ? 16.235 -12.294 -19.463 1.00 44.06 135 GLY A O 1
ATOM 1081 N N . HIS A 1 136 ? 16.288 -13.285 -21.460 1.00 43.38 136 HIS A N 1
ATOM 1082 C CA . HIS A 1 136 ? 16.885 -14.533 -20.968 1.00 43.38 136 HIS A CA 1
ATOM 1083 C C . HIS A 1 136 ? 18.421 -14.471 -20.951 1.00 43.38 136 HIS A C 1
ATOM 1085 O O . HIS A 1 136 ? 19.100 -15.422 -21.343 1.00 43.38 136 HIS A O 1
ATOM 1091 N N . ARG A 1 137 ? 19.009 -13.366 -20.479 1.00 43.41 137 ARG A N 1
ATOM 1092 C CA . ARG A 1 137 ? 20.376 -13.446 -19.956 1.00 43.41 137 ARG A CA 1
ATOM 1093 C C . ARG A 1 137 ? 20.270 -14.138 -18.603 1.00 43.41 137 ARG A C 1
ATOM 1095 O O . ARG A 1 137 ? 19.895 -13.521 -17.617 1.00 43.41 137 ARG A O 1
ATOM 1102 N N . LYS A 1 138 ? 20.496 -15.456 -18.634 1.00 40.91 138 LYS A N 1
ATOM 1103 C CA . LYS A 1 138 ? 20.566 -16.341 -17.468 1.00 40.91 138 LYS A CA 1
ATOM 1104 C C . LYS A 1 138 ? 21.300 -15.632 -16.325 1.00 40.91 138 LYS A C 1
ATOM 1106 O O . LYS A 1 138 ? 22.470 -15.284 -16.493 1.00 40.91 138 LYS A O 1
ATOM 1111 N N . LEU A 1 139 ? 20.594 -15.424 -15.217 1.00 36.22 139 LEU A N 1
ATOM 1112 C CA . LEU A 1 139 ? 21.209 -15.403 -13.894 1.00 36.22 139 LEU A CA 1
ATOM 1113 C C . LEU A 1 139 ? 21.579 -16.842 -13.520 1.00 36.22 139 LEU A C 1
ATOM 1115 O O . LEU A 1 139 ? 20.801 -17.754 -13.893 1.00 36.22 139 LEU A O 1
#

Radius of gyration: 31.37 Å; chains: 1; bounding box: 58×52×82 Å

Secondary structure (DSSP, 8-state):
--------SGGG-HHHHHHHHHHHHHHHHHHHHHHHHHS---------GGGSHHHHHHHHHHHHHHHHHHHHH--TTT--SS--B-TTT-PBPPHHHHHHHHTHHHHHHHHHHHHIIIIISSSS-TTSPP-GGGG----

Sequence (139 aa):
MKIRSGIIGISNNANARQRFFMVTPELSRLSKEFKNKFDMEADRTTEHHELAPSAFKRAHGTIDKIKAAILSHGNPFTTEGDKLYNVITLAYIPDEYVLQILNADVTGQMLYEDYVSERINGDVSLWAPFQPERGHRKL

Foldseek 3Di:
DDPPPDPPDCVVDPVSVVVCVVCVVVVVVVVVVVCVVPVDPVDDDPDDPCPPPVNVVVVVVVVVVVVVVLCVLNDPVVDDDPFDADSNVRHTDPPVCPVCVVCVVVVVVVVVVVCCVPDVVHDDDPPDDDDPVVPPPPD